Protein AF-A0A1W2EXV3-F1 (afdb_monomer_lite)

Secondary structure (DSSP, 8-state):
-HHHIIIIIHHHHHTTSEEEEEEEETTEEEEEEEE-TTHHHHS--TTGGGPPPP---

Organism: NCBI:txid1387277

pLDDT: mean 89.55, std 6.64, range [62.84, 96.81]

Foldseek 3Di:
DVCCCVVPVVVCVVVVQKDWDWDQDPNDIDIDIDGDPCVCVVDPDPCPVVDDDDDDD

Structure (mmCIF, N/CA/C/O backbone):
data_AF-A0A1W2EXV3-F1
#
_entry.id   AF-A0A1W2EXV3-F1
#
loop_
_atom_site.group_PDB
_atom_site.id
_atom_site.type_symbol
_atom_site.label_atom_id
_atom_site.label_alt_id
_atom_site.label_comp_id
_atom_site.label_asym_id
_atom_site.label_entity_id
_atom_site.label_seq_id
_atom_site.pdbx_PDB_ins_code
_atom_site.Cartn_x
_atom_site.Cartn_y
_atom_site.Cartn_z
_atom_site.occupancy
_atom_site.B_iso_or_equiv
_atom_site.auth_seq_id
_atom_site.auth_comp_id
_atom_site.auth_asym_id
_atom_site.auth_atom_id
_atom_site.pdbx_PDB_model_num
ATOM 1 N N . MET A 1 1 ? 11.808 -3.996 -10.334 1.00 66.31 1 MET A N 1
ATOM 2 C CA . MET A 1 1 ? 10.811 -3.149 -9.630 1.00 66.31 1 MET A CA 1
ATOM 3 C C . MET A 1 1 ? 9.475 -2.985 -10.352 1.00 66.31 1 MET A C 1
ATOM 5 O O . MET A 1 1 ? 8.486 -2.805 -9.655 1.00 66.31 1 MET A O 1
ATOM 9 N N . ALA A 1 2 ? 9.396 -3.069 -11.688 1.00 84.81 2 ALA A N 1
ATOM 10 C CA . ALA A 1 2 ? 8.146 -2.820 -12.421 1.00 84.81 2 ALA A CA 1
ATOM 11 C C . ALA A 1 2 ? 6.950 -3.667 -11.937 1.00 84.81 2 ALA A C 1
ATOM 13 O O . ALA A 1 2 ? 5.912 -3.090 -11.632 1.00 84.81 2 ALA A O 1
ATOM 14 N N . ALA A 1 3 ? 7.122 -4.987 -11.774 1.00 94.19 3 ALA A N 1
ATOM 15 C CA . ALA A 1 3 ? 6.055 -5.886 -11.316 1.00 94.19 3 ALA A CA 1
ATOM 16 C C . ALA A 1 3 ? 5.571 -5.570 -9.889 1.00 94.19 3 ALA A C 1
ATOM 18 O O . ALA A 1 3 ? 4.376 -5.532 -9.625 1.00 94.19 3 ALA A O 1
ATOM 19 N N . PHE A 1 4 ? 6.491 -5.274 -8.969 1.00 90.81 4 PHE A N 1
ATOM 20 C CA . PHE A 1 4 ? 6.137 -4.878 -7.604 1.00 90.81 4 PHE A CA 1
ATOM 21 C C . PHE A 1 4 ? 5.403 -3.528 -7.581 1.00 90.81 4 PHE A C 1
ATOM 23 O O . PHE A 1 4 ? 4.393 -3.368 -6.903 1.00 90.81 4 PHE A O 1
ATOM 30 N N . SER A 1 5 ? 5.853 -2.566 -8.388 1.00 90.81 5 SER A N 1
ATOM 31 C CA . SER A 1 5 ? 5.183 -1.270 -8.510 1.00 90.81 5 SER A CA 1
ATOM 32 C C . SER A 1 5 ? 3.784 -1.391 -9.126 1.00 90.81 5 SER A C 1
ATOM 34 O O . SER A 1 5 ? 2.853 -0.751 -8.646 1.00 90.81 5 SER A O 1
ATOM 36 N N . SER A 1 6 ? 3.609 -2.199 -10.178 1.00 93.25 6 SER A N 1
ATOM 37 C CA . SER A 1 6 ? 2.317 -2.380 -10.854 1.00 93.25 6 SER A CA 1
ATOM 38 C C . SER A 1 6 ? 1.327 -3.217 -10.064 1.00 93.25 6 SER A C 1
ATOM 40 O O . SER A 1 6 ? 0.146 -2.895 -10.067 1.00 93.25 6 SER A O 1
ATOM 42 N N . CYS A 1 7 ? 1.794 -4.286 -9.424 1.00 96.19 7 CYS A N 1
ATOM 43 C CA . CYS A 1 7 ? 0.914 -5.282 -8.822 1.00 96.19 7 CYS A CA 1
ATOM 44 C C . CYS A 1 7 ? 0.741 -5.102 -7.311 1.00 96.19 7 CYS A C 1
ATOM 46 O O . CYS A 1 7 ? -0.162 -5.706 -6.748 1.00 96.19 7 CYS A O 1
ATOM 48 N N . VAL A 1 8 ? 1.582 -4.295 -6.649 1.00 94.62 8 VAL A N 1
ATOM 49 C CA . VAL A 1 8 ? 1.510 -4.079 -5.194 1.00 94.62 8 VAL A CA 1
ATOM 50 C C . VAL A 1 8 ? 1.374 -2.598 -4.863 1.00 94.62 8 VAL A C 1
ATOM 52 O O . VAL A 1 8 ? 0.347 -2.188 -4.333 1.00 94.62 8 VAL A O 1
ATOM 55 N N . LEU A 1 9 ? 2.371 -1.773 -5.205 1.00 94.81 9 LEU A N 1
ATOM 56 C CA . LEU A 1 9 ? 2.387 -0.375 -4.753 1.00 94.81 9 LEU A CA 1
ATOM 57 C C . LEU A 1 9 ? 1.231 0.448 -5.330 1.00 94.81 9 LEU A C 1
ATOM 59 O O . LEU A 1 9 ? 0.522 1.093 -4.567 1.00 94.81 9 LEU A O 1
ATOM 63 N N . ARG A 1 10 ? 1.001 0.390 -6.649 1.00 95.06 10 ARG A N 1
ATOM 64 C CA . ARG A 1 10 ? -0.096 1.130 -7.297 1.00 95.06 10 ARG A CA 1
ATOM 65 C C . ARG A 1 10 ? -1.481 0.712 -6.789 1.00 95.06 10 ARG A C 1
ATOM 67 O O . ARG A 1 10 ? -2.245 1.600 -6.432 1.00 95.06 10 ARG A O 1
ATOM 74 N N . PRO A 1 11 ? -1.817 -0.588 -6.692 1.00 96.75 11 PRO A N 1
ATOM 75 C CA . PRO A 1 11 ? -3.086 -1.004 -6.101 1.00 96.75 11 PRO A CA 1
ATOM 76 C C . PRO A 1 11 ? -3.285 -0.516 -4.661 1.00 96.75 11 PRO A C 1
ATOM 78 O O . PRO A 1 11 ? -4.371 -0.057 -4.323 1.00 96.75 11 PRO A O 1
ATOM 81 N N . LEU A 1 12 ? -2.246 -0.565 -3.820 1.00 96.44 12 LEU A N 1
ATOM 82 C CA . LEU A 1 12 ? -2.326 -0.092 -2.432 1.00 96.44 12 LEU A CA 1
ATOM 83 C C . LEU A 1 12 ? -2.422 1.440 -2.329 1.00 96.44 12 LEU A C 1
ATOM 85 O O . LEU A 1 12 ? -3.095 1.949 -1.434 1.00 96.44 12 LEU A O 1
ATOM 89 N N . GLU A 1 13 ? -1.784 2.172 -3.243 1.00 96.19 13 GLU A N 1
ATOM 90 C CA . GLU A 1 13 ? -1.941 3.624 -3.379 1.00 96.19 13 GLU A CA 1
ATOM 91 C C . GLU A 1 13 ? -3.369 3.984 -3.815 1.00 96.19 13 GLU A C 1
ATOM 93 O O . GLU A 1 13 ? -4.007 4.829 -3.194 1.00 96.19 13 GLU A O 1
ATOM 98 N N . TRP A 1 14 ? -3.929 3.287 -4.811 1.00 96.19 14 TRP A N 1
ATOM 99 C CA . TRP A 1 14 ? -5.317 3.481 -5.252 1.00 96.19 14 TRP A CA 1
ATOM 100 C C .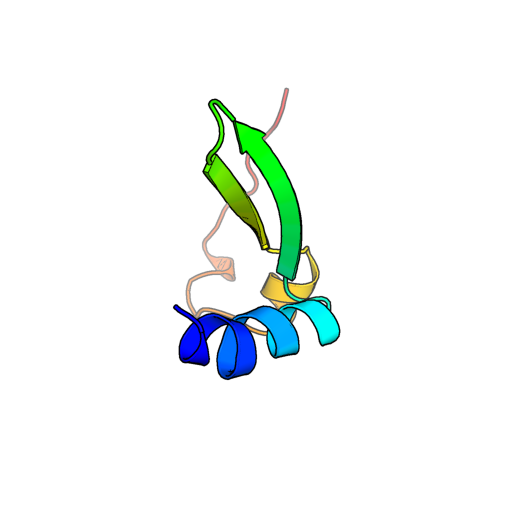 TRP A 1 14 ? -6.345 3.138 -4.175 1.00 96.19 14 TRP A C 1
ATOM 102 O O . TRP A 1 14 ? -7.365 3.812 -4.065 1.00 96.19 14 TRP A O 1
ATOM 112 N N . ALA A 1 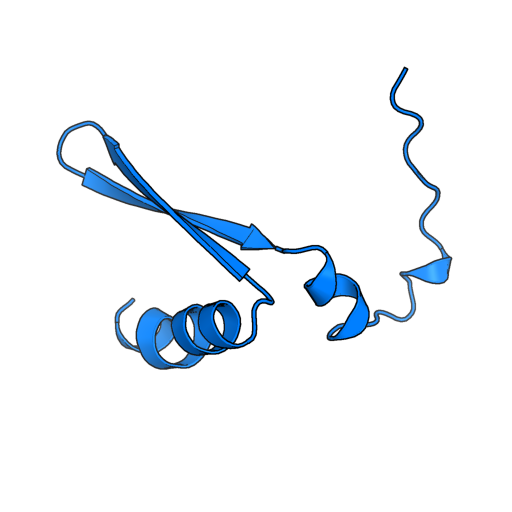15 ? -6.066 2.125 -3.353 1.00 96.19 15 ALA A N 1
ATOM 113 C CA . ALA A 1 15 ? -6.885 1.785 -2.193 1.00 96.19 15 ALA A CA 1
ATOM 114 C C . ALA A 1 15 ? -6.754 2.798 -1.036 1.00 96.19 15 ALA A C 1
ATOM 116 O O . ALA A 1 15 ? -7.424 2.650 -0.018 1.00 96.19 15 ALA A O 1
ATOM 117 N N . GLY A 1 16 ? -5.875 3.801 -1.153 1.00 96.25 16 GLY A N 1
ATOM 118 C CA . GLY A 1 16 ? -5.629 4.808 -0.120 1.00 96.25 16 GLY A CA 1
ATOM 119 C C . GLY A 1 16 ? -4.842 4.289 1.086 1.00 96.25 16 GLY A C 1
ATOM 120 O O . GLY A 1 16 ? -4.764 4.972 2.106 1.00 96.25 16 GLY A O 1
ATOM 121 N N . LEU A 1 17 ? -4.260 3.091 1.002 1.00 96.75 17 LEU A N 1
ATOM 122 C CA . LEU A 1 17 ? -3.469 2.474 2.073 1.00 96.75 17 LEU A CA 1
ATOM 123 C C . LEU A 1 17 ? -2.039 3.024 2.114 1.00 96.75 17 LEU A C 1
ATOM 125 O O . LEU A 1 17 ? -1.425 3.095 3.182 1.00 96.75 17 LEU A O 1
ATOM 129 N N . LEU A 1 18 ? -1.522 3.438 0.958 1.00 96.81 18 LEU A N 1
ATOM 130 C CA . LEU A 1 18 ? -0.214 4.065 0.810 1.00 96.81 18 LEU A CA 1
ATOM 131 C C . LEU A 1 18 ? -0.343 5.450 0.174 1.00 96.81 18 LEU A C 1
ATOM 133 O O . LEU A 1 18 ? -1.264 5.704 -0.596 1.00 96.81 18 LEU A O 1
ATOM 137 N N . VAL A 1 19 ? 0.624 6.320 0.456 1.00 96.00 19 VAL A N 1
ATOM 138 C CA . VAL A 1 19 ? 0.868 7.555 -0.297 1.00 96.00 19 VAL A CA 1
ATOM 139 C C . VAL A 1 19 ? 2.309 7.557 -0.790 1.00 96.00 19 VAL A C 1
ATOM 141 O O . VAL A 1 19 ? 3.220 7.196 -0.040 1.00 96.00 19 VAL A O 1
ATOM 144 N N . GLN A 1 20 ? 2.521 7.947 -2.047 1.00 94.00 20 GLN A N 1
ATOM 145 C CA . GLN A 1 20 ? 3.853 8.029 -2.632 1.00 94.00 20 GLN A CA 1
ATOM 146 C C . GLN A 1 20 ? 4.237 9.479 -2.941 1.00 94.00 20 GLN A C 1
ATOM 148 O O . GLN A 1 20 ? 3.511 10.184 -3.639 1.00 94.00 20 GLN A O 1
ATOM 153 N N . THR A 1 21 ? 5.420 9.909 -2.503 1.00 92.44 21 THR A N 1
ATOM 154 C CA . THR A 1 21 ? 6.032 11.170 -2.946 1.00 92.44 21 THR A CA 1
ATOM 155 C C . THR A 1 21 ? 7.235 10.880 -3.837 1.00 92.44 21 THR A C 1
ATOM 157 O O . THR A 1 21 ? 7.939 9.881 -3.667 1.00 92.44 21 THR A O 1
ATOM 160 N N . ARG A 1 22 ? 7.435 11.718 -4.858 1.00 89.31 22 ARG A N 1
ATOM 161 C CA . ARG A 1 22 ? 8.543 11.586 -5.811 1.00 89.31 22 ARG A CA 1
ATOM 162 C C . ARG A 1 22 ? 9.531 12.712 -5.563 1.00 89.31 22 ARG A C 1
ATOM 164 O O . ARG A 1 22 ? 9.138 13.874 -5.557 1.00 89.31 22 ARG A O 1
ATOM 171 N N . GLU A 1 23 ? 10.788 12.351 -5.380 1.00 90.06 23 GLU A N 1
ATOM 172 C CA . GLU A 1 23 ? 11.901 13.278 -5.218 1.00 90.06 23 GLU A CA 1
ATOM 173 C C . GLU A 1 23 ? 12.948 12.963 -6.285 1.00 90.06 23 GLU A C 1
ATOM 175 O O . GLU A 1 23 ? 13.238 11.797 -6.558 1.00 90.06 23 GLU A O 1
ATOM 180 N N . GLU A 1 24 ? 13.513 13.993 -6.905 1.00 85.06 24 GLU A N 1
ATOM 181 C CA . GLU A 1 24 ? 14.683 13.838 -7.760 1.00 85.06 24 GLU A CA 1
ATOM 182 C C . GLU A 1 24 ? 15.901 14.361 -7.008 1.00 85.06 24 GLU A C 1
ATOM 184 O O . GLU A 1 24 ? 15.985 15.543 -6.679 1.00 85.06 24 GLU A O 1
ATOM 189 N N . ARG A 1 25 ? 16.831 13.458 -6.693 1.00 82.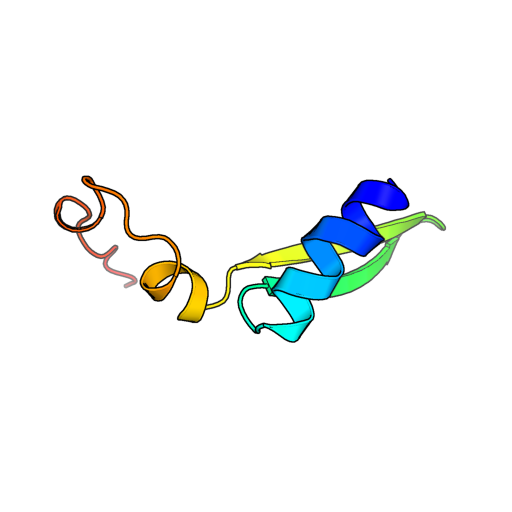75 25 ARG A N 1
ATOM 190 C CA . ARG A 1 25 ? 18.020 13.764 -5.898 1.00 82.75 25 ARG A CA 1
ATOM 191 C C . ARG A 1 25 ? 19.242 13.273 -6.655 1.00 82.75 25 ARG A C 1
ATOM 193 O O . ARG A 1 25 ? 19.347 12.085 -6.945 1.00 82.75 25 ARG A O 1
ATOM 200 N N . GLU A 1 26 ? 20.139 14.192 -7.014 1.00 84.94 26 GLU A N 1
ATOM 201 C CA . G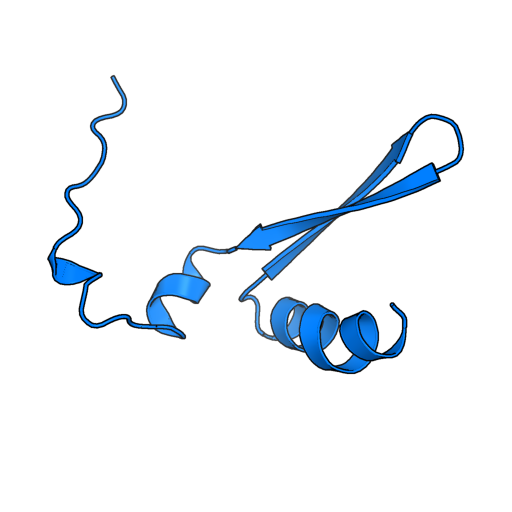LU A 1 26 ? 21.389 13.883 -7.736 1.00 84.94 26 GLU A CA 1
ATOM 202 C C . GLU A 1 26 ? 21.162 13.088 -9.044 1.00 84.94 26 GLU A C 1
ATOM 204 O O . GLU A 1 26 ? 21.901 12.158 -9.365 1.00 84.94 26 GLU A O 1
ATOM 209 N N . GLY A 1 27 ? 20.096 13.414 -9.788 1.00 85.06 27 GLY A N 1
ATOM 210 C CA . GLY A 1 27 ? 19.729 12.726 -11.036 1.00 85.06 27 GLY A CA 1
ATOM 211 C C . GLY A 1 27 ? 19.125 11.329 -10.844 1.00 85.06 27 GLY A C 1
ATOM 212 O O . GLY A 1 27 ? 18.954 10.589 -11.812 1.00 85.06 27 GLY A O 1
ATOM 213 N N . LYS A 1 28 ? 18.802 10.939 -9.604 1.00 85.88 28 LYS A N 1
ATOM 214 C CA . LYS A 1 28 ? 18.069 9.708 -9.293 1.00 85.88 28 LYS A CA 1
ATOM 215 C C . LYS A 1 28 ? 16.637 10.033 -8.891 1.00 85.88 28 LYS A C 1
ATOM 21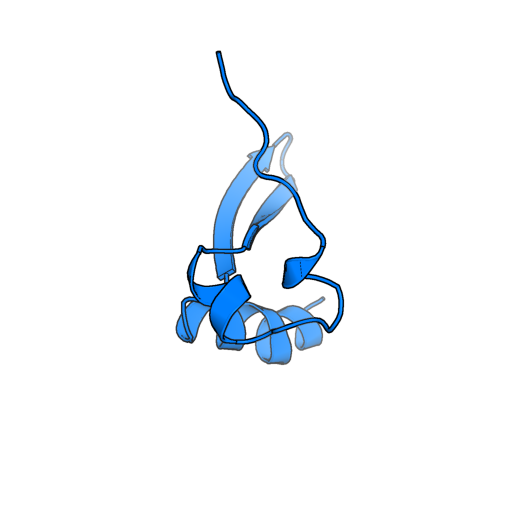7 O O . LYS A 1 28 ? 16.402 10.872 -8.023 1.00 85.88 28 LYS A O 1
ATOM 222 N N . HIS A 1 29 ? 15.687 9.301 -9.466 1.00 85.19 29 HIS A N 1
ATOM 223 C CA . HIS A 1 29 ? 14.301 9.316 -9.009 1.00 85.19 29 HIS A CA 1
ATOM 224 C C . HIS A 1 29 ? 14.152 8.438 -7.767 1.00 85.19 29 HIS A C 1
ATOM 226 O O . HIS A 1 29 ? 14.327 7.218 -7.819 1.00 85.19 29 HIS A O 1
ATOM 232 N N . VAL A 1 30 ? 13.816 9.069 -6.648 1.00 88.44 30 VAL A N 1
ATOM 233 C CA . VAL A 1 30 ? 13.509 8.418 -5.379 1.00 88.44 30 VAL A CA 1
ATOM 234 C C . VAL A 1 30 ? 11.999 8.463 -5.172 1.00 88.44 30 VAL A C 1
ATOM 236 O O . VAL A 1 30 ? 11.362 9.511 -5.270 1.00 88.44 30 VAL A O 1
ATOM 239 N N . HIS A 1 31 ? 11.420 7.299 -4.894 1.00 89.50 31 HIS A N 1
ATOM 240 C CA . HIS A 1 31 ? 10.010 7.158 -4.554 1.00 89.50 31 HIS A CA 1
ATOM 241 C C . HIS A 1 31 ? 9.908 6.853 -3.065 1.00 89.50 31 HIS A C 1
ATOM 243 O O . HIS A 1 31 ? 10.278 5.760 -2.633 1.00 89.50 31 HIS A O 1
ATOM 249 N N . HIS A 1 32 ? 9.405 7.803 -2.285 1.00 92.38 32 HIS A N 1
ATOM 250 C CA . HIS A 1 32 ? 9.114 7.582 -0.873 1.00 92.38 32 HIS A CA 1
ATOM 251 C C . HIS A 1 32 ? 7.686 7.072 -0.741 1.00 92.38 32 HIS A C 1
ATOM 253 O O . HIS A 1 32 ? 6.771 7.646 -1.326 1.00 92.38 32 HIS A O 1
ATOM 259 N N . VAL A 1 33 ? 7.492 5.990 0.009 1.00 94.50 33 VAL A N 1
ATOM 260 C CA . VAL A 1 33 ? 6.190 5.341 0.189 1.00 94.50 33 VAL A CA 1
ATOM 261 C C . VAL A 1 33 ? 5.863 5.329 1.674 1.00 94.50 33 VAL A C 1
ATOM 263 O O . VAL A 1 33 ? 6.604 4.751 2.468 1.00 94.50 33 VAL A O 1
ATOM 266 N N . PHE A 1 34 ? 4.744 5.940 2.047 1.00 95.44 34 PHE A N 1
ATOM 267 C CA . PHE A 1 34 ? 4.298 6.044 3.433 1.00 95.44 34 PHE A CA 1
ATOM 268 C C . PHE A 1 34 ? 2.967 5.326 3.625 1.00 95.44 34 PHE A C 1
ATOM 270 O O . PHE A 1 34 ? 2.110 5.332 2.742 1.00 95.44 34 PHE A O 1
ATOM 277 N N . LYS A 1 35 ? 2.780 4.729 4.803 1.00 95.31 35 LYS A N 1
ATOM 278 C CA . LYS A 1 35 ? 1.488 4.175 5.223 1.00 95.31 35 LYS A CA 1
ATOM 279 C C . LYS A 1 35 ? 0.546 5.312 5.601 1.00 95.31 35 LYS A C 1
ATOM 281 O O . LYS A 1 35 ? 0.957 6.252 6.280 1.00 95.31 35 LYS A O 1
ATOM 286 N N . THR A 1 36 ? -0.714 5.207 5.203 1.00 95.31 36 THR A N 1
ATOM 287 C CA . THR A 1 36 ? -1.764 6.127 5.655 1.00 95.31 36 THR A CA 1
ATOM 288 C C . THR A 1 36 ? -2.402 5.619 6.949 1.00 95.31 36 THR A C 1
ATOM 290 O O . THR A 1 36 ? -2.143 4.500 7.397 1.00 95.31 36 THR A O 1
ATOM 293 N N . GLN A 1 37 ? -3.285 6.421 7.548 1.00 90.62 37 GLN A N 1
ATOM 294 C CA . GLN A 1 37 ? -4.045 5.990 8.727 1.00 90.62 37 GLN A CA 1
ATOM 295 C C . GLN A 1 37 ? -4.979 4.808 8.429 1.00 90.62 37 GLN A C 1
ATOM 297 O O . GLN A 1 37 ? -5.204 3.974 9.304 1.00 90.62 37 GLN A O 1
ATOM 302 N N . LEU A 1 38 ? -5.454 4.679 7.182 1.00 92.75 38 LEU A N 1
ATOM 303 C CA . LEU A 1 38 ? -6.311 3.569 6.758 1.00 92.75 38 LEU A CA 1
ATOM 304 C C . LEU A 1 38 ? -5.595 2.213 6.843 1.00 92.75 38 LEU A C 1
ATOM 306 O O . LEU A 1 38 ? -6.239 1.186 7.053 1.00 92.75 38 LEU A O 1
ATOM 310 N N . TRP A 1 39 ? -4.261 2.203 6.739 1.00 92.50 39 TRP A N 1
ATOM 311 C CA . TRP A 1 39 ? -3.454 0.984 6.818 1.00 92.50 39 TRP A CA 1
ATOM 312 C C . TRP A 1 39 ? -3.761 0.151 8.067 1.00 92.50 39 TRP A C 1
ATOM 314 O O . TRP A 1 39 ? -3.875 -1.070 7.980 1.00 92.50 39 TRP A O 1
ATOM 324 N N . ARG A 1 40 ? -3.937 0.809 9.221 1.00 86.31 40 ARG A N 1
ATOM 325 C CA . ARG A 1 40 ? -4.192 0.139 10.508 1.00 86.31 40 ARG A CA 1
ATOM 326 C C . ARG A 1 40 ? -5.537 -0.587 10.538 1.00 86.31 40 ARG A C 1
ATOM 328 O O . ARG A 1 40 ? -5.681 -1.569 11.250 1.00 86.31 40 ARG A O 1
ATOM 335 N N . SER A 1 41 ? -6.516 -0.124 9.762 1.00 87.06 41 SER A N 1
ATOM 336 C CA . SER A 1 41 ? -7.824 -0.778 9.662 1.00 87.06 41 SER A CA 1
ATOM 337 C C . SER A 1 41 ? -7.807 -1.987 8.725 1.00 87.06 41 SER A C 1
ATOM 339 O O . SER A 1 41 ? -8.577 -2.918 8.930 1.00 87.06 41 SER A O 1
ATOM 341 N N . ALA A 1 42 ? -6.950 -1.978 7.699 1.00 88.88 42 ALA A N 1
ATOM 342 C CA . ALA A 1 42 ? -6.868 -3.055 6.710 1.00 88.88 42 ALA A CA 1
ATOM 343 C C . ALA A 1 42 ? -5.934 -4.199 7.131 1.00 88.88 42 ALA A C 1
ATOM 345 O O . ALA A 1 42 ? -6.146 -5.342 6.731 1.00 88.88 42 ALA A O 1
ATOM 346 N N . LEU A 1 43 ? -4.907 -3.900 7.930 1.00 87.56 43 LEU A N 1
ATOM 347 C CA . LEU A 1 43 ? -3.975 -4.886 8.468 1.00 87.56 43 LEU A CA 1
ATOM 348 C C . LEU A 1 43 ? -3.962 -4.794 9.993 1.00 87.56 43 LEU A C 1
ATOM 350 O O . LEU A 1 43 ? -3.105 -4.120 10.561 1.00 87.56 43 LEU A O 1
ATOM 354 N N . LYS A 1 44 ? -4.919 -5.483 10.623 1.00 87.69 44 LYS A N 1
ATOM 355 C CA . LYS A 1 44 ? -4.944 -5.663 12.073 1.00 87.69 44 LYS A CA 1
ATOM 356 C C . LYS A 1 44 ? -3.987 -6.790 12.457 1.00 87.69 44 LYS A C 1
ATOM 358 O O . LYS A 1 44 ? -4.129 -7.909 11.966 1.00 87.69 44 LYS A O 1
ATOM 363 N N . LEU A 1 45 ? -3.021 -6.490 13.313 1.00 88.06 45 LEU A N 1
ATOM 364 C CA . LEU A 1 45 ? -2.112 -7.470 13.901 1.00 88.06 45 LEU A CA 1
ATOM 365 C C . LEU A 1 45 ? -2.589 -7.837 15.308 1.00 88.06 45 LEU A C 1
ATOM 367 O O . LEU A 1 45 ? -3.123 -6.991 16.025 1.00 88.06 45 LEU A O 1
ATOM 371 N N . ASP A 1 46 ? -2.326 -9.071 15.739 1.00 92.19 46 ASP A N 1
ATOM 372 C CA . ASP A 1 46 ? -2.687 -9.547 17.087 1.00 92.19 46 ASP A CA 1
ATOM 373 C C . ASP A 1 46 ? -2.051 -8.698 18.203 1.00 92.19 46 ASP A C 1
ATOM 375 O O . ASP A 1 46 ? -2.543 -8.642 19.326 1.00 92.19 46 ASP A O 1
ATOM 379 N N . THR A 1 47 ? -0.959 -8.004 17.880 1.00 89.56 47 THR A N 1
ATOM 380 C CA . THR A 1 47 ? -0.207 -7.142 18.793 1.00 89.56 47 THR A CA 1
ATOM 381 C C . THR A 1 47 ? -0.636 -5.675 18.766 1.00 89.56 47 THR A C 1
ATOM 383 O O . THR A 1 47 ? -0.087 -4.887 19.531 1.00 89.56 47 THR A O 1
ATOM 386 N N . ASP A 1 48 ? -1.560 -5.261 17.892 1.00 86.44 48 ASP A N 1
ATOM 387 C CA . ASP A 1 48 ? -1.923 -3.839 17.757 1.00 86.44 48 ASP A CA 1
ATOM 388 C C . ASP A 1 48 ? -2.492 -3.261 19.059 1.00 86.44 48 ASP A C 1
ATOM 390 O O . ASP A 1 48 ? -2.167 -2.131 19.426 1.00 86.44 48 ASP A O 1
ATOM 394 N N . ASP A 1 49 ? -3.265 -4.065 19.792 1.00 87.19 49 ASP A N 1
ATOM 395 C CA . ASP A 1 49 ? -3.876 -3.685 21.070 1.00 87.19 49 ASP A CA 1
ATOM 396 C C . ASP A 1 49 ? -2.847 -3.651 22.228 1.00 87.19 49 ASP A C 1
ATOM 398 O O . ASP A 1 49 ? -3.144 -3.165 23.319 1.00 87.19 49 ASP A O 1
ATOM 402 N N . MET A 1 50 ? -1.613 -4.124 21.999 1.00 92.06 50 MET A N 1
ATOM 403 C CA . MET A 1 50 ? -0.507 -4.063 22.968 1.00 92.06 50 MET A CA 1
ATOM 404 C C . MET A 1 50 ? 0.276 -2.743 22.894 1.00 92.06 50 MET A C 1
ATOM 406 O O . MET A 1 50 ? 1.042 -2.426 23.807 1.00 92.06 50 MET A O 1
ATOM 410 N N . LEU A 1 51 ? 0.128 -1.980 21.806 1.00 84.81 51 LEU A N 1
ATOM 411 C CA . LEU A 1 51 ? 0.890 -0.755 21.584 1.00 84.81 51 LEU A CA 1
ATOM 412 C C . LEU A 1 51 ? 0.336 0.396 22.433 1.00 84.81 51 LEU A C 1
ATOM 414 O O . LEU A 1 51 ? -0.835 0.755 22.340 1.00 84.81 51 LEU A O 1
ATOM 418 N N . GLN A 1 52 ? 1.205 1.026 23.224 1.00 85.31 52 GLN A N 1
ATOM 419 C CA . GLN A 1 52 ? 0.881 2.259 23.943 1.00 85.31 52 GLN A CA 1
ATOM 420 C C . GLN A 1 52 ? 1.118 3.476 23.030 1.00 85.31 52 GLN A C 1
ATOM 422 O O . GLN A 1 52 ? 2.142 3.517 22.338 1.00 85.31 52 GLN A O 1
ATOM 427 N N . PRO A 1 53 ? 0.217 4.478 23.004 1.00 81.69 53 PRO A N 1
ATOM 428 C CA . PRO A 1 53 ? 0.458 5.720 22.279 1.00 81.69 53 PRO A CA 1
ATOM 429 C C . PRO A 1 53 ? 1.748 6.399 22.754 1.00 81.69 53 PRO A C 1
ATOM 431 O O . PRO A 1 53 ? 1.988 6.525 23.954 1.00 81.69 53 PRO A O 1
ATOM 434 N N . VAL A 1 54 ? 2.565 6.876 21.814 1.00 83.81 54 VAL A N 1
ATOM 435 C CA . VAL A 1 54 ? 3.710 7.729 22.149 1.00 83.81 54 VAL A CA 1
ATOM 436 C C . VAL A 1 54 ? 3.176 9.106 22.533 1.00 83.81 54 VAL A C 1
ATOM 438 O O . VAL A 1 54 ? 2.499 9.752 21.734 1.00 83.81 54 VAL A O 1
ATOM 441 N N . SER A 1 55 ? 3.481 9.554 23.752 1.00 82.62 55 SER A N 1
ATOM 442 C CA . SER A 1 55 ? 3.216 10.930 24.172 1.00 82.62 55 SER A CA 1
ATOM 443 C C . SER A 1 55 ? 4.178 11.856 23.433 1.00 82.62 55 SER A C 1
ATOM 445 O O . SER A 1 55 ? 5.383 11.820 23.681 1.00 82.62 55 SER A O 1
ATOM 447 N N . VAL A 1 56 ? 3.662 12.642 22.492 1.00 80.44 56 VAL A N 1
ATOM 448 C CA . VAL A 1 56 ? 4.430 13.706 21.841 1.00 80.44 56 VAL A CA 1
ATOM 449 C C . VAL A 1 56 ? 4.211 14.964 22.675 1.00 80.44 56 VAL A C 1
ATOM 451 O O . VAL A 1 56 ? 3.100 15.493 22.696 1.00 80.44 56 VAL A O 1
ATOM 454 N N . GLN A 1 57 ? 5.237 15.360 23.431 1.00 62.84 57 GLN A N 1
ATOM 455 C CA . GLN A 1 57 ? 5.282 16.626 24.171 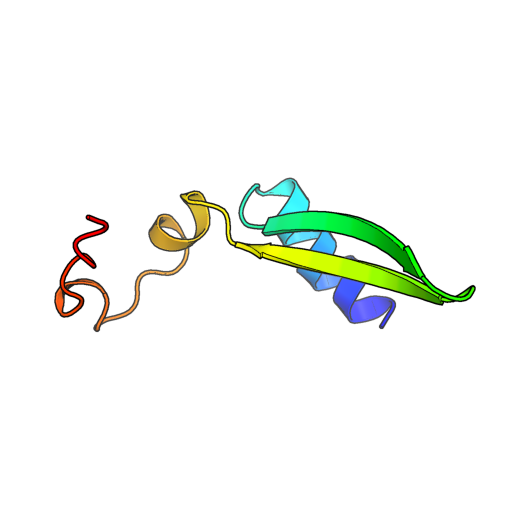1.00 62.84 57 GLN A CA 1
ATOM 456 C C . GLN A 1 57 ? 5.749 17.766 23.270 1.00 62.84 57 GLN A C 1
ATOM 458 O O . GLN A 1 57 ? 6.617 17.506 22.405 1.00 62.84 57 GLN A O 1
#

Sequence (57 aa):
MAAFSSCVLRPLEWAGLLVQTREEREGKHVHHVFKTQLWRSALKLDTDDMLQPVSVQ

Radius of gyration: 15.01 Å; chains: 1; bounding box: 29×26×37 Å